Protein AF-A0A7X7KTL0-F1 (afdb_monomer_lite)

Sequence (60 aa):
YNPGVYDVADIIDTYVYRLGMSEGKFELASAVGLFKSAINFVLLILANTVARMSGEEGVY

pLDDT: mean 71.23, std 14.57, range [42.91, 94.0]

Structure (mmCIF, N/CA/C/O backbone):
data_AF-A0A7X7KTL0-F1
#
_entry.id   AF-A0A7X7KTL0-F1
#
loop_
_atom_site.group_PDB
_atom_site.id
_atom_site.type_symbol
_atom_site.label_atom_id
_atom_site.label_alt_id
_atom_site.label_comp_id
_atom_site.label_asym_id
_atom_site.label_entity_id
_atom_site.label_seq_id
_atom_site.pdbx_PDB_ins_code
_atom_site.Cartn_x
_atom_site.Cartn_y
_atom_site.Cartn_z
_atom_site.occupancy
_atom_site.B_iso_or_equiv
_atom_site.auth_seq_id
_atom_site.auth_comp_id
_atom_site.auth_asym_id
_atom_site.auth_atom_id
_atom_site.pdbx_PDB_model_num
ATOM 1 N N . TYR A 1 1 ? -8.277 -26.497 -18.235 1.00 42.91 1 TYR A N 1
ATOM 2 C CA . TYR A 1 1 ? -7.041 -25.721 -18.441 1.00 42.91 1 TYR A CA 1
ATOM 3 C C . TYR A 1 1 ? -7.438 -24.334 -18.916 1.00 42.91 1 TYR A C 1
ATOM 5 O O . TYR A 1 1 ? -7.753 -24.173 -20.085 1.00 42.91 1 TYR A O 1
ATOM 13 N N . ASN A 1 2 ? -7.578 -23.384 -17.985 1.00 43.94 2 ASN A N 1
ATOM 14 C CA . ASN A 1 2 ? -8.014 -22.018 -18.281 1.00 43.94 2 ASN A CA 1
ATOM 15 C C . ASN A 1 2 ? -6.768 -21.108 -18.341 1.00 43.94 2 ASN A C 1
ATOM 17 O O . ASN A 1 2 ? -6.130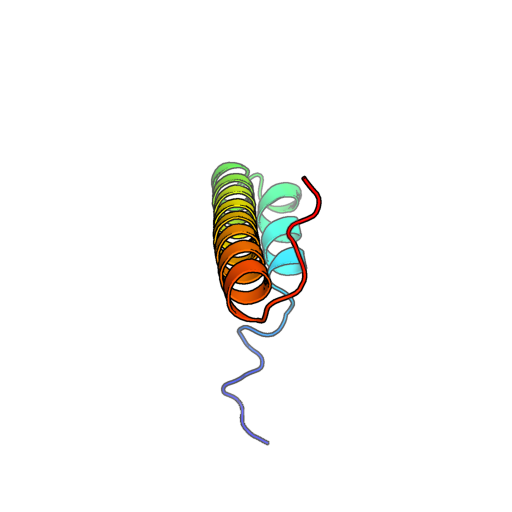 -20.929 -17.304 1.00 43.94 2 ASN A O 1
ATOM 21 N N . PRO A 1 3 ? -6.388 -20.577 -19.516 1.00 51.28 3 PRO A N 1
ATOM 22 C CA . PRO A 1 3 ? -5.138 -19.837 -19.716 1.00 51.28 3 PRO A CA 1
ATOM 23 C C . PRO A 1 3 ? -5.156 -18.405 -19.150 1.00 51.28 3 PRO A C 1
ATOM 25 O O . PRO A 1 3 ? -4.138 -17.729 -19.184 1.00 51.28 3 PRO A O 1
ATOM 28 N N . GLY A 1 4 ? -6.279 -17.934 -18.598 1.00 53.31 4 GLY A N 1
ATOM 29 C CA . GLY A 1 4 ? -6.445 -16.540 -18.163 1.00 53.31 4 GLY A CA 1
ATOM 30 C C . GLY A 1 4 ? -5.911 -16.180 -16.773 1.00 53.31 4 GLY A C 1
ATOM 31 O O . GLY A 1 4 ? -6.195 -15.085 -16.304 1.00 53.31 4 GLY A O 1
ATOM 32 N N . VAL A 1 5 ? -5.204 -17.082 -16.081 1.00 53.28 5 VAL A N 1
ATOM 33 C CA . VAL A 1 5 ? -4.778 -16.849 -14.682 1.00 53.28 5 VAL A CA 1
ATOM 34 C C . VAL A 1 5 ? -3.258 -16.891 -14.503 1.00 53.28 5 VAL A C 1
ATOM 36 O O . VAL A 1 5 ? -2.757 -16.407 -13.497 1.00 53.28 5 VAL A O 1
ATOM 39 N N . TYR A 1 6 ? -2.502 -17.411 -15.475 1.00 48.53 6 TYR A N 1
ATOM 40 C CA . TYR A 1 6 ? -1.051 -17.588 -15.326 1.00 48.53 6 TYR A CA 1
ATOM 41 C C . TYR A 1 6 ? -0.221 -16.325 -15.590 1.00 48.53 6 TYR A C 1
ATOM 43 O O . TYR A 1 6 ? 0.864 -16.218 -15.033 1.00 48.53 6 TYR A O 1
ATOM 51 N N . ASP A 1 7 ? -0.732 -15.340 -16.334 1.00 53.66 7 ASP A N 1
ATOM 52 C CA . ASP A 1 7 ? 0.024 -14.103 -16.616 1.00 53.66 7 ASP A CA 1
ATOM 53 C C . ASP A 1 7 ? 0.070 -13.118 -15.436 1.00 53.66 7 ASP A C 1
ATOM 55 O O . ASP A 1 7 ? 0.901 -12.216 -15.406 1.00 53.66 7 ASP A O 1
ATOM 59 N N . VAL A 1 8 ? -0.804 -13.286 -14.439 1.00 52.56 8 VAL A N 1
ATOM 60 C CA . VAL A 1 8 ? -0.863 -12.416 -13.245 1.00 52.56 8 VAL A CA 1
ATOM 61 C C . VAL A 1 8 ? -0.481 -13.185 -11.966 1.00 52.56 8 VAL A C 1
ATOM 63 O O . VAL A 1 8 ? -0.419 -12.608 -10.882 1.00 52.56 8 VAL A O 1
ATOM 66 N N . ALA A 1 9 ? -0.211 -14.493 -12.086 1.00 46.38 9 ALA A N 1
ATOM 67 C CA . ALA A 1 9 ? 0.071 -15.411 -10.978 1.00 46.38 9 ALA A CA 1
ATOM 68 C C . ALA A 1 9 ? 1.553 -15.793 -10.817 1.00 46.38 9 ALA A C 1
ATOM 70 O O . ALA A 1 9 ? 1.880 -16.526 -9.883 1.00 46.38 9 ALA A O 1
ATOM 71 N N . ASP A 1 10 ? 2.465 -15.265 -11.637 1.00 54.75 10 ASP A N 1
ATOM 72 C CA . ASP A 1 10 ? 3.859 -15.114 -11.207 1.00 54.75 10 ASP A CA 1
ATOM 73 C C . ASP A 1 10 ? 3.888 -13.960 -10.194 1.00 54.75 10 ASP A C 1
ATOM 75 O O . ASP A 1 10 ? 4.024 -12.797 -10.558 1.00 54.75 10 ASP A O 1
ATOM 79 N N . ILE A 1 11 ? 3.615 -14.310 -8.931 1.00 61.16 11 ILE A N 1
ATOM 80 C CA . ILE A 1 11 ? 3.610 -13.503 -7.699 1.00 61.16 11 ILE A CA 1
ATOM 81 C C . ILE A 1 11 ? 4.050 -12.047 -7.937 1.00 61.16 11 ILE A C 1
ATOM 83 O O . ILE A 1 11 ? 5.219 -11.793 -8.230 1.00 61.16 11 ILE A O 1
ATOM 87 N N . ILE A 1 12 ? 3.140 -11.084 -7.733 1.00 62.66 12 ILE A N 1
ATOM 88 C CA . ILE A 1 12 ? 3.409 -9.638 -7.880 1.00 62.66 12 ILE A CA 1
ATOM 89 C C . ILE A 1 12 ? 4.733 -9.240 -7.204 1.00 62.66 12 ILE A C 1
ATOM 91 O O . ILE A 1 12 ? 5.519 -8.500 -7.788 1.00 62.66 12 ILE A O 1
ATOM 95 N N . ASP A 1 13 ? 5.033 -9.789 -6.022 1.00 63.41 13 ASP A N 1
ATOM 96 C CA . ASP A 1 13 ? 6.307 -9.554 -5.330 1.00 63.41 13 ASP A CA 1
ATOM 97 C C . ASP A 1 13 ? 7.541 -10.014 -6.138 1.00 63.41 13 ASP A C 1
ATOM 99 O O . ASP A 1 13 ? 8.546 -9.307 -6.163 1.00 63.41 13 ASP A O 1
ATOM 103 N N . THR A 1 14 ? 7.495 -11.153 -6.839 1.00 70.62 14 THR A N 1
ATOM 104 C CA . THR A 1 14 ? 8.616 -11.663 -7.651 1.00 70.62 14 THR A CA 1
ATOM 105 C C . THR A 1 14 ? 8.802 -10.870 -8.945 1.00 70.62 14 THR A C 1
ATOM 107 O O . THR A 1 14 ? 9.941 -10.589 -9.329 1.00 70.62 14 THR A O 1
ATOM 110 N N . TYR A 1 15 ? 7.711 -10.466 -9.602 1.00 69.19 15 TYR A N 1
ATOM 111 C CA . TYR A 1 15 ? 7.767 -9.597 -10.783 1.00 69.19 15 TYR A CA 1
ATOM 112 C C . TYR A 1 15 ? 8.343 -8.220 -10.431 1.00 69.19 15 TYR A C 1
ATOM 114 O O . TYR A 1 15 ? 9.261 -7.735 -11.090 1.00 69.19 15 TYR A O 1
ATOM 122 N N . VAL A 1 16 ? 7.869 -7.625 -9.336 1.00 66.25 16 VAL A N 1
ATOM 123 C CA . VAL A 1 16 ? 8.310 -6.311 -8.855 1.00 66.25 16 VAL A CA 1
ATOM 124 C C . VAL A 1 16 ? 9.753 -6.343 -8.366 1.00 66.25 16 VAL A C 1
ATOM 126 O O . VAL A 1 16 ? 10.508 -5.416 -8.650 1.00 66.25 16 VAL A O 1
ATOM 129 N N . TYR A 1 17 ? 10.168 -7.417 -7.689 1.00 68.31 17 TYR A N 1
ATOM 130 C CA . TYR A 1 17 ? 11.564 -7.619 -7.304 1.00 68.31 17 TYR A CA 1
ATOM 131 C C . TYR A 1 17 ? 12.478 -7.677 -8.532 1.00 68.31 17 TYR A C 1
ATOM 133 O O . TYR A 1 17 ? 13.501 -6.996 -8.576 1.00 68.31 17 TYR A O 1
ATOM 141 N N . ARG A 1 18 ? 12.081 -8.422 -9.572 1.00 67.62 18 ARG A N 1
ATOM 142 C CA . ARG A 1 18 ? 12.839 -8.500 -10.826 1.00 67.62 18 ARG A CA 1
ATOM 143 C C . ARG A 1 18 ? 12.884 -7.145 -11.534 1.00 67.62 18 ARG A C 1
ATOM 145 O O . ARG A 1 18 ? 13.949 -6.727 -11.962 1.00 67.62 18 ARG A O 1
ATOM 152 N N . LEU A 1 19 ? 11.777 -6.414 -11.595 1.00 68.44 19 LEU A N 1
ATOM 153 C CA . LEU A 1 19 ? 11.731 -5.096 -12.231 1.00 68.44 19 LEU A CA 1
ATOM 154 C C . LEU A 1 19 ? 12.566 -4.045 -11.473 1.00 68.44 19 LEU A C 1
ATOM 156 O O . LEU A 1 19 ? 13.287 -3.251 -12.075 1.00 68.44 19 LEU A O 1
ATOM 160 N N . GLY A 1 20 ? 12.495 -4.062 -10.141 1.00 67.69 20 GLY A N 1
ATOM 161 C CA . GLY A 1 20 ? 13.196 -3.122 -9.272 1.00 67.69 20 GLY A CA 1
ATOM 162 C C . GLY A 1 20 ? 14.700 -3.371 -9.201 1.00 67.69 20 GLY A C 1
ATOM 163 O O . GLY A 1 20 ? 15.474 -2.434 -9.364 1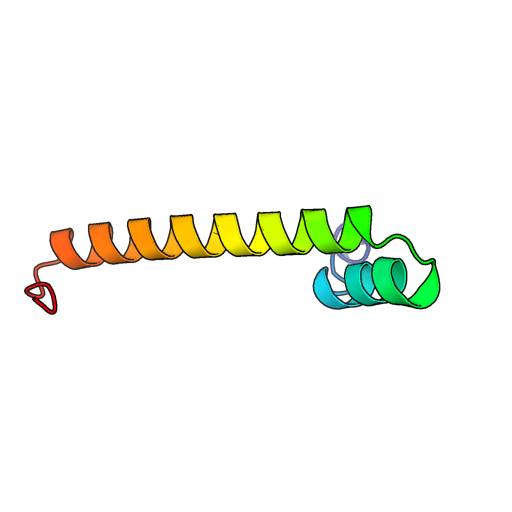.00 67.69 20 GLY A O 1
ATOM 164 N N . MET A 1 21 ? 15.120 -4.624 -8.987 1.00 64.31 21 MET A N 1
ATOM 165 C CA . MET A 1 21 ? 16.539 -4.978 -8.852 1.00 64.31 21 MET A CA 1
ATOM 166 C C . MET A 1 21 ? 17.217 -5.343 -10.178 1.00 64.31 21 MET A C 1
ATOM 168 O O . MET A 1 21 ? 18.392 -5.036 -10.342 1.00 64.31 21 MET A O 1
ATOM 172 N N . SER A 1 22 ? 16.518 -5.991 -11.117 1.00 61.44 22 SER A N 1
ATOM 173 C CA . SER A 1 22 ? 17.129 -6.495 -12.361 1.00 61.44 22 SER A CA 1
ATOM 174 C C . SER A 1 22 ? 17.075 -5.500 -13.523 1.00 61.44 22 SER A C 1
ATOM 176 O O . SER A 1 22 ? 17.945 -5.563 -14.384 1.00 61.44 22 SER A O 1
ATOM 178 N N . GLU A 1 23 ? 16.092 -4.592 -13.565 1.00 63.91 23 GLU A N 1
ATOM 179 C CA . GLU A 1 23 ? 15.992 -3.546 -14.603 1.00 63.91 23 GLU A CA 1
ATOM 180 C C . GLU A 1 23 ? 16.317 -2.132 -14.088 1.00 63.91 23 GLU A C 1
ATOM 182 O O . GLU A 1 23 ? 16.327 -1.181 -14.867 1.00 63.91 23 GLU A O 1
ATOM 187 N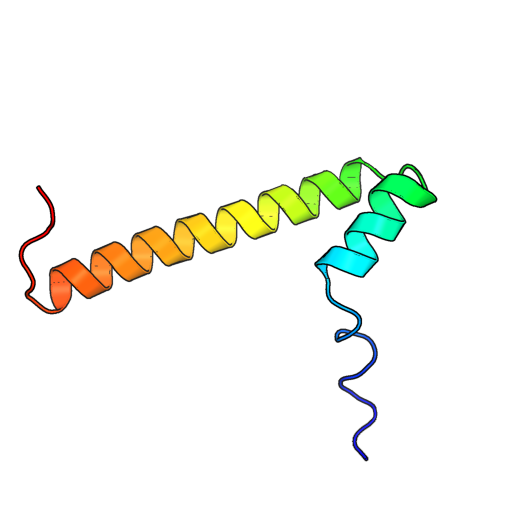 N . GLY A 1 24 ? 16.577 -1.964 -12.785 1.00 66.31 24 GLY A N 1
ATOM 188 C CA . GLY A 1 24 ? 16.838 -0.651 -12.179 1.00 66.31 24 GLY A CA 1
ATOM 189 C C . GLY A 1 24 ? 15.608 0.265 -12.119 1.00 66.31 24 GLY A C 1
ATOM 190 O O . GLY A 1 24 ? 15.741 1.468 -11.895 1.00 66.31 24 GLY A O 1
ATOM 191 N N . LYS A 1 25 ? 14.395 -0.277 -12.303 1.00 69.25 25 LYS A N 1
ATOM 192 C CA . LYS A 1 25 ? 13.132 0.476 -12.252 1.00 69.25 25 LYS A CA 1
ATOM 193 C C . LYS A 1 25 ? 12.637 0.610 -10.811 1.00 69.25 25 LYS A C 1
ATOM 195 O O . LYS A 1 25 ? 11.582 0.094 -10.435 1.00 69.25 25 LYS A O 1
ATOM 200 N N . PHE A 1 26 ? 13.409 1.327 -9.997 1.00 71.25 26 PHE A N 1
ATOM 201 C CA . PHE A 1 26 ? 13.103 1.573 -8.583 1.00 71.25 26 PHE A CA 1
ATOM 202 C C . PHE A 1 26 ? 11.790 2.336 -8.377 1.00 71.25 26 PHE A C 1
ATOM 204 O O . PHE A 1 26 ? 11.116 2.122 -7.371 1.00 71.25 26 PHE A O 1
ATOM 211 N N . GLU A 1 27 ? 11.395 3.182 -9.331 1.00 73.88 27 GLU A N 1
ATOM 212 C CA . GLU A 1 27 ? 10.127 3.921 -9.296 1.00 73.88 27 GLU A CA 1
ATOM 213 C C . GLU A 1 27 ? 8.919 2.976 -9.270 1.00 73.88 27 GLU A C 1
ATOM 215 O O . GLU A 1 27 ? 8.033 3.123 -8.429 1.00 73.88 27 GLU A O 1
ATOM 220 N N . LEU A 1 28 ? 8.916 1.947 -10.125 1.00 76.69 28 LEU A N 1
ATOM 221 C CA . LEU A 1 28 ? 7.845 0.949 -10.171 1.00 76.69 28 LEU A CA 1
ATOM 222 C C . LEU A 1 28 ? 7.849 0.061 -8.925 1.00 76.69 28 LEU A C 1
ATOM 224 O O . LEU A 1 28 ? 6.789 -0.203 -8.361 1.00 76.69 28 LEU A O 1
ATOM 228 N N . ALA A 1 29 ? 9.026 -0.343 -8.442 1.00 76.69 29 ALA A N 1
ATOM 229 C CA . ALA A 1 29 ? 9.127 -1.103 -7.197 1.00 76.69 29 ALA A CA 1
ATOM 230 C C . ALA A 1 29 ? 8.622 -0.317 -5.979 1.00 76.69 29 ALA A C 1
ATOM 232 O O . ALA A 1 29 ? 7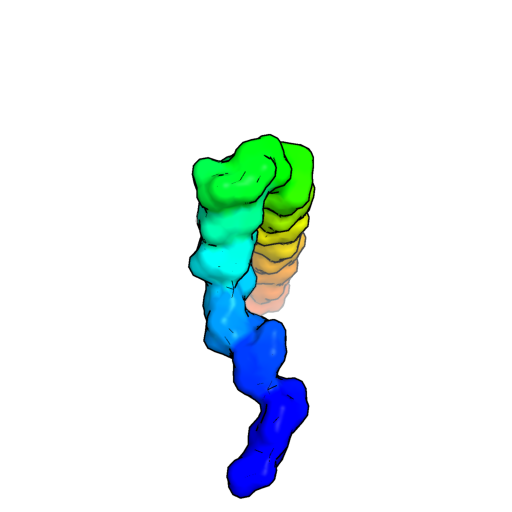.897 -0.857 -5.143 1.00 76.69 29 ALA A O 1
ATOM 233 N N . SER A 1 30 ? 8.937 0.977 -5.920 1.00 81.31 30 SER A N 1
ATOM 234 C CA . SER A 1 30 ? 8.485 1.876 -4.857 1.00 81.31 30 SER A CA 1
ATOM 235 C C . SER A 1 30 ? 6.981 2.137 -4.938 1.00 81.31 30 SER A C 1
ATOM 237 O O . SER A 1 30 ? 6.302 2.093 -3.914 1.00 81.31 30 SER A O 1
ATOM 239 N N . ALA A 1 31 ? 6.436 2.345 -6.142 1.00 83.94 31 ALA A N 1
ATOM 240 C CA . ALA A 1 31 ? 5.002 2.533 -6.357 1.00 83.94 31 ALA A CA 1
ATOM 241 C C . ALA A 1 31 ? 4.195 1.298 -5.934 1.00 83.94 31 ALA A C 1
ATOM 243 O O . ALA A 1 31 ? 3.177 1.431 -5.252 1.00 83.94 31 ALA A O 1
ATOM 244 N N . VAL A 1 32 ? 4.668 0.092 -6.264 1.00 82.44 32 VAL A N 1
ATOM 245 C CA . VAL A 1 32 ? 3.996 -1.144 -5.842 1.00 82.44 32 VAL A CA 1
ATOM 246 C C . VAL A 1 32 ? 4.149 -1.387 -4.339 1.00 82.44 32 VAL A C 1
ATOM 248 O O . VAL A 1 32 ? 3.180 -1.776 -3.688 1.00 82.44 32 VAL A O 1
ATOM 251 N N . GLY A 1 33 ? 5.313 -1.092 -3.754 1.00 82.50 33 GLY A N 1
ATOM 252 C CA . GLY A 1 33 ? 5.504 -1.143 -2.302 1.00 82.50 33 GLY A CA 1
ATOM 253 C C . GLY A 1 33 ? 4.563 -0.195 -1.550 1.00 82.50 33 GLY A C 1
ATOM 254 O O . GLY A 1 33 ? 3.911 -0.600 -0.585 1.00 82.50 33 GLY A O 1
ATOM 255 N N . LEU A 1 34 ? 4.424 1.043 -2.032 1.00 86.25 34 LEU A N 1
ATOM 256 C CA . LEU A 1 34 ? 3.500 2.033 -1.479 1.00 86.25 34 LEU A CA 1
ATOM 257 C C . LEU A 1 34 ? 2.042 1.581 -1.622 1.00 86.25 34 LEU A C 1
ATOM 259 O O . LEU A 1 34 ? 1.279 1.664 -0.662 1.00 86.25 34 LEU A O 1
ATOM 263 N N . PHE A 1 35 ? 1.665 1.049 -2.787 1.00 87.25 35 PHE A N 1
ATOM 264 C CA . PHE A 1 35 ? 0.321 0.527 -3.035 1.00 87.25 35 PHE A CA 1
ATOM 265 C C . PHE A 1 35 ? -0.021 -0.644 -2.104 1.00 87.25 35 PHE A C 1
ATOM 267 O O . PHE A 1 35 ? -1.088 -0.665 -1.492 1.00 87.25 35 PHE A O 1
ATOM 274 N N . LYS A 1 36 ? 0.916 -1.580 -1.913 1.00 84.94 36 LYS A N 1
ATOM 275 C CA . LYS A 1 36 ? 0.774 -2.703 -0.975 1.00 84.94 36 LYS A CA 1
ATOM 276 C C . LYS A 1 36 ? 0.626 -2.221 0.470 1.00 84.94 36 LYS A C 1
ATOM 278 O O . LYS A 1 36 ? -0.189 -2.759 1.218 1.00 84.94 36 LYS A O 1
ATOM 283 N N . SER A 1 37 ? 1.386 -1.198 0.863 1.00 89.06 37 SER A N 1
ATOM 284 C CA . SER A 1 37 ? 1.271 -0.572 2.185 1.00 89.06 37 SER A CA 1
ATOM 285 C C . SER A 1 37 ? -0.094 0.095 2.380 1.00 89.06 37 SER A C 1
ATOM 287 O O . SER A 1 37 ? -0.754 -0.141 3.389 1.00 89.06 37 SER A O 1
ATOM 289 N N . ALA A 1 38 ? -0.574 0.844 1.384 1.00 93.31 38 ALA A N 1
ATOM 290 C CA . ALA A 1 38 ? -1.886 1.484 1.423 1.00 93.31 38 ALA A CA 1
ATOM 291 C C . ALA A 1 38 ? -3.024 0.460 1.550 1.00 93.31 38 ALA A C 1
ATOM 293 O O . ALA A 1 38 ? -3.917 0.640 2.376 1.00 93.31 38 ALA A O 1
ATOM 294 N N . ILE A 1 39 ? -2.968 -0.642 0.795 1.00 90.12 39 ILE A N 1
ATOM 295 C CA . ILE A 1 39 ? -3.949 -1.731 0.904 1.00 90.12 39 ILE A CA 1
ATOM 296 C C . ILE A 1 39 ? -3.941 -2.336 2.309 1.00 90.12 39 ILE A C 1
ATOM 298 O O . ILE A 1 39 ? -5.003 -2.489 2.906 1.00 90.12 39 ILE A O 1
ATOM 302 N N . ASN A 1 40 ? -2.763 -2.650 2.858 1.00 91.31 40 ASN A N 1
ATOM 303 C CA . ASN A 1 40 ? -2.656 -3.174 4.221 1.00 91.31 40 ASN A CA 1
ATOM 304 C C . ASN A 1 40 ? -3.196 -2.186 5.257 1.00 91.31 40 ASN A C 1
ATOM 306 O O . ASN A 1 40 ? -3.902 -2.588 6.172 1.00 91.31 40 ASN A O 1
ATOM 310 N N . PHE A 1 41 ? -2.908 -0.896 5.105 1.00 93.50 41 PHE A N 1
ATOM 311 C CA . PHE A 1 41 ? -3.405 0.134 6.009 1.00 93.50 41 PHE A CA 1
ATOM 312 C C . PHE A 1 41 ? -4.935 0.234 5.976 1.00 93.50 41 PHE A C 1
ATOM 314 O O . PHE A 1 41 ? -5.578 0.252 7.024 1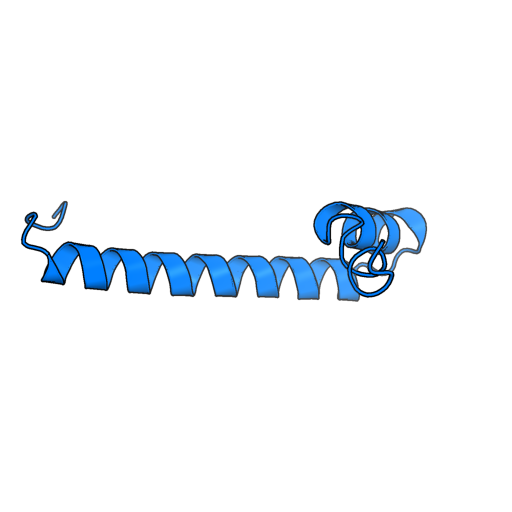.00 93.50 41 PHE A O 1
ATOM 321 N N . VAL A 1 42 ? -5.530 0.219 4.780 1.00 94.00 42 VAL A N 1
ATOM 322 C CA . VAL A 1 42 ? -6.989 0.191 4.612 1.00 94.00 42 VAL A CA 1
ATOM 323 C C . VAL A 1 42 ? -7.578 -1.082 5.218 1.00 94.00 42 VAL A C 1
ATOM 325 O O . VAL A 1 42 ? -8.556 -1.003 5.955 1.00 94.00 42 VAL A O 1
ATOM 328 N N . LEU A 1 43 ? -6.967 -2.244 4.972 1.00 92.44 43 LEU A N 1
ATOM 329 C CA . LEU A 1 43 ? -7.391 -3.514 5.562 1.00 92.44 43 LEU A CA 1
ATOM 330 C C . LEU A 1 43 ? -7.320 -3.496 7.086 1.00 92.44 43 LEU A C 1
ATOM 332 O O . LEU A 1 43 ? -8.246 -3.978 7.724 1.00 92.44 43 LEU A O 1
ATOM 336 N N . LEU A 1 44 ? -6.272 -2.921 7.674 1.00 90.88 44 LEU A N 1
ATOM 337 C CA . LEU A 1 44 ? -6.142 -2.784 9.124 1.00 90.88 44 LEU A CA 1
ATOM 338 C C . LEU A 1 44 ? -7.213 -1.865 9.704 1.00 90.88 44 LEU A C 1
ATOM 340 O O . LEU A 1 44 ? -7.796 -2.198 10.731 1.00 90.88 44 LEU A O 1
ATOM 344 N N . ILE A 1 45 ? -7.510 -0.740 9.048 1.00 90.94 45 ILE A N 1
ATOM 345 C CA . ILE A 1 45 ? -8.600 0.144 9.473 1.00 90.94 45 ILE A CA 1
ATOM 346 C C . ILE A 1 45 ? -9.929 -0.601 9.404 1.00 90.94 45 ILE A C 1
ATOM 348 O O . ILE A 1 45 ? -10.674 -0.587 10.377 1.00 90.94 45 ILE A O 1
ATOM 352 N N . LEU A 1 46 ? -10.211 -1.280 8.291 1.00 89.44 46 LEU A N 1
ATOM 353 C CA . LEU A 1 46 ? -11.442 -2.047 8.122 1.00 89.44 46 LEU A CA 1
ATOM 354 C C . LEU A 1 46 ? -11.542 -3.179 9.143 1.00 89.44 46 LEU A C 1
ATOM 356 O O . LEU A 1 46 ? -12.585 -3.327 9.768 1.00 89.44 46 LEU A O 1
ATOM 360 N N . ALA A 1 47 ? -10.466 -3.932 9.365 1.00 88.12 47 ALA A N 1
ATOM 361 C CA . ALA A 1 47 ? -10.403 -4.975 10.380 1.00 88.12 47 ALA A CA 1
ATOM 362 C C . ALA A 1 47 ? -10.639 -4.396 11.779 1.00 88.12 47 ALA A C 1
ATOM 364 O O . ALA A 1 47 ? -11.426 -4.950 12.536 1.00 88.12 47 ALA A O 1
ATOM 365 N N . ASN A 1 48 ? -10.044 -3.245 12.097 1.00 86.69 48 ASN A N 1
ATOM 366 C CA . ASN A 1 48 ? -10.268 -2.542 13.358 1.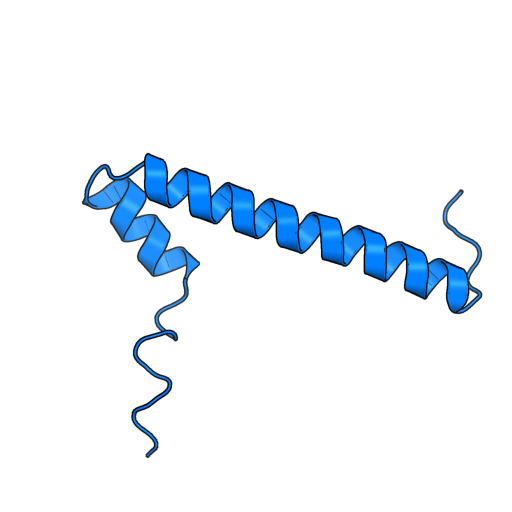00 86.69 48 ASN A CA 1
ATOM 367 C C . ASN A 1 48 ? -11.721 -2.053 13.494 1.00 86.69 48 ASN A C 1
ATOM 369 O O . ASN A 1 48 ? -12.317 -2.159 14.560 1.00 86.69 48 ASN A O 1
ATOM 373 N N . THR A 1 49 ? -12.333 -1.553 12.420 1.00 84.00 49 THR A N 1
ATOM 374 C CA . THR A 1 49 ? -13.744 -1.144 12.413 1.00 84.00 49 THR A CA 1
ATOM 375 C C . THR A 1 49 ? -14.682 -2.341 12.569 1.00 84.00 49 THR A C 1
ATOM 377 O O . THR A 1 49 ? -15.627 -2.267 13.350 1.00 84.00 49 THR A O 1
ATOM 380 N N . VAL A 1 50 ? -14.416 -3.449 11.874 1.00 83.75 50 VAL A N 1
ATOM 381 C CA . VAL A 1 50 ? -15.196 -4.692 11.962 1.00 83.75 50 VAL A CA 1
ATOM 382 C C . VAL A 1 50 ? -15.044 -5.338 13.340 1.00 83.75 50 VAL A C 1
ATOM 384 O O . VAL A 1 50 ? -16.045 -5.779 13.901 1.00 83.75 50 VAL A O 1
ATOM 387 N N . ALA A 1 51 ? -13.839 -5.337 13.917 1.00 79.12 51 ALA A N 1
ATOM 388 C CA . ALA A 1 51 ? -13.583 -5.808 15.278 1.00 79.12 51 ALA A CA 1
ATOM 389 C C . ALA A 1 51 ? -14.366 -4.976 16.303 1.00 79.12 51 ALA A C 1
ATOM 391 O O . ALA A 1 51 ? -15.130 -5.527 17.090 1.00 79.12 51 ALA A O 1
ATOM 392 N N . ARG A 1 52 ? -14.295 -3.639 16.206 1.00 72.69 52 ARG A N 1
ATOM 393 C CA . ARG A 1 52 ? -15.090 -2.731 17.052 1.00 72.69 52 ARG A CA 1
ATOM 394 C C . ARG A 1 52 ? -16.600 -2.929 16.900 1.00 72.69 52 ARG A C 1
ATOM 396 O O . ARG A 1 52 ? -17.334 -2.686 17.850 1.00 72.69 52 ARG A O 1
ATOM 403 N N . MET A 1 53 ? -17.070 -3.334 15.722 1.00 70.62 53 MET A N 1
ATOM 404 C CA . MET A 1 53 ? -18.491 -3.584 15.463 1.00 70.62 53 MET A CA 1
ATOM 405 C C . MET A 1 53 ? -18.946 -4.975 15.933 1.00 70.62 53 MET A C 1
ATOM 407 O O . MET A 1 53 ? -20.119 -5.142 16.254 1.00 70.62 53 MET A O 1
ATOM 411 N N . SER A 1 54 ? -18.037 -5.955 15.992 1.00 69.75 54 SER A N 1
ATOM 412 C CA . SER A 1 54 ? -18.339 -7.343 16.386 1.00 69.75 54 SER A CA 1
ATOM 413 C C . SER A 1 54 ? -18.348 -7.573 17.902 1.00 69.75 54 SER A C 1
ATOM 415 O O . SER A 1 54 ? -18.740 -8.648 18.342 1.00 69.75 54 SER A O 1
ATOM 417 N N . GLY A 1 55 ? -18.027 -6.554 18.707 1.00 65.12 55 GLY A N 1
ATOM 418 C CA . GLY A 1 55 ? -18.301 -6.564 20.147 1.00 65.12 55 GLY A CA 1
ATOM 419 C C . GLY A 1 55 ? -17.207 -7.156 21.035 1.00 65.12 55 GLY A C 1
ATOM 420 O O . GLY A 1 55 ? -17.464 -7.372 22.215 1.00 65.12 55 GLY A O 1
ATOM 421 N N . GLU A 1 56 ? -15.992 -7.359 20.528 1.00 59.44 56 GLU A N 1
ATOM 422 C CA . GLU A 1 56 ? -14.820 -7.485 21.396 1.00 59.44 56 GLU A CA 1
ATOM 423 C C . GLU A 1 56 ? -14.267 -6.087 21.641 1.00 59.44 56 GLU A C 1
ATOM 425 O O . GLU A 1 56 ? -13.863 -5.373 20.718 1.00 59.44 56 GLU A O 1
ATOM 430 N N . GLU A 1 57 ? -14.362 -5.679 22.905 1.00 57.75 57 GLU A N 1
ATOM 431 C CA . GLU A 1 57 ? -13.815 -4.447 23.449 1.00 57.75 57 GLU A CA 1
ATOM 432 C C . GLU A 1 57 ? -12.439 -4.209 22.831 1.00 57.75 57 GLU A C 1
ATOM 434 O O . GLU A 1 57 ? -11.551 -5.065 22.881 1.00 57.75 57 GLU A O 1
ATOM 439 N N . GLY A 1 58 ? -12.317 -3.069 22.145 1.00 52.16 58 GLY A N 1
ATOM 440 C CA . GLY A 1 58 ? -11.074 -2.676 21.507 1.00 52.16 58 GLY A CA 1
ATOM 441 C C . GLY A 1 58 ? -9.934 -2.811 22.506 1.00 52.16 58 GLY A C 1
ATOM 442 O O . GLY A 1 58 ? -10.113 -2.589 23.700 1.00 52.16 58 GLY A O 1
ATOM 443 N N . VAL A 1 59 ? -8.758 -3.190 22.016 1.00 60.84 59 VAL A N 1
ATOM 444 C CA . VAL A 1 59 ? -7.545 -3.254 22.835 1.00 60.84 59 VAL A CA 1
ATOM 445 C C . VAL A 1 59 ? -7.065 -1.822 23.118 1.00 60.84 59 VAL A C 1
ATOM 447 O O . VAL A 1 59 ? -6.007 -1.439 22.637 1.00 60.84 59 VAL A O 1
ATOM 450 N N . TYR A 1 60 ? -7.894 -1.029 23.809 1.00 50.50 60 TYR A N 1
ATOM 451 C CA . TYR A 1 60 ? -7.631 0.225 24.523 1.00 50.50 60 TYR A CA 1
ATOM 452 C C . TYR A 1 60 ? -8.753 0.492 25.529 1.00 50.50 60 TYR A C 1
ATOM 454 O O . TYR A 1 60 ? -9.915 0.641 25.086 1.00 50.50 60 TYR A O 1
#

Secondary structure (DSSP, 8-state):
--TTSTTS-S-HHHHHHIIIIIS--HHHHHHHHHHHHHHHHHHHHHHHHHHHHHT-----

Foldseek 3Di:
DDPPPVVCPPDPVNVLCCCCVVVVPVVSNVVVVVVVVVVVVVVVVVVQVVCVVVDDDPPD

Radius of gyration: 17.34 Å; chains: 1; bounding box: 36×30×44 Å